Protein AF-A0A285QDH2-F1 (afdb_monomer_lite)

Organism: NCBI:txid1141890

Structure (mmCIF, N/CA/C/O backbone):
data_AF-A0A285QDH2-F1
#
_entry.id   AF-A0A285QDH2-F1
#
loop_
_atom_site.group_PDB
_atom_site.id
_atom_site.type_symbol
_atom_site.label_atom_id
_atom_site.label_alt_id
_atom_site.label_comp_id
_atom_site.label_asym_id
_atom_site.label_entity_id
_atom_site.label_seq_id
_atom_site.pdbx_PDB_ins_code
_atom_site.Cartn_x
_atom_site.Cartn_y
_atom_site.Cartn_z
_atom_site.occupancy
_atom_site.B_iso_or_equiv
_atom_site.auth_seq_id
_atom_site.auth_comp_id
_atom_site.auth_asym_id
_atom_site.auth_atom_id
_atom_site.pdbx_PDB_model_num
ATOM 1 N N . MET A 1 1 ? 19.451 -8.370 -8.161 1.00 66.56 1 MET A N 1
ATOM 2 C CA . MET A 1 1 ? 18.864 -7.065 -7.769 1.00 66.56 1 MET A CA 1
ATOM 3 C C . MET A 1 1 ? 17.343 -7.125 -7.596 1.00 66.56 1 MET A C 1
ATOM 5 O O . MET A 1 1 ? 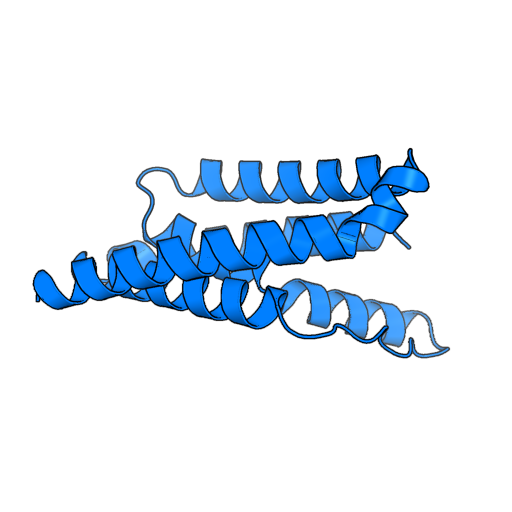16.870 -6.683 -6.564 1.00 66.56 1 MET A O 1
ATOM 9 N N . LEU A 1 2 ? 16.569 -7.716 -8.517 1.00 67.12 2 LEU A N 1
ATOM 10 C CA . LEU A 1 2 ? 15.099 -7.796 -8.384 1.00 67.12 2 LEU A CA 1
ATOM 11 C C . LEU A 1 2 ? 14.602 -8.746 -7.274 1.00 67.12 2 LEU A C 1
ATOM 13 O O . LEU A 1 2 ? 13.671 -8.389 -6.568 1.00 67.12 2 LEU A O 1
ATOM 17 N N . LEU A 1 3 ? 15.265 -9.887 -7.032 1.00 75.88 3 LEU A N 1
ATOM 18 C CA . LEU A 1 3 ? 14.963 -10.742 -5.866 1.00 75.88 3 LEU A CA 1
ATOM 19 C C . LEU A 1 3 ? 15.206 -10.019 -4.532 1.00 75.88 3 LEU A C 1
ATOM 21 O O . LEU A 1 3 ? 14.422 -10.160 -3.603 1.00 75.88 3 LEU A O 1
ATOM 25 N N . LEU A 1 4 ? 16.261 -9.198 -4.465 1.00 80.75 4 LEU A N 1
ATOM 26 C CA . LEU A 1 4 ? 16.530 -8.339 -3.312 1.00 80.75 4 LEU A CA 1
ATOM 27 C C . LEU A 1 4 ? 15.405 -7.311 -3.133 1.00 80.75 4 LEU A C 1
ATOM 29 O O . LEU A 1 4 ? 14.940 -7.117 -2.021 1.00 80.75 4 LEU A O 1
ATOM 33 N N . LEU A 1 5 ? 14.921 -6.699 -4.219 1.00 79.31 5 LEU A N 1
ATOM 34 C CA . LEU A 1 5 ? 13.784 -5.776 -4.171 1.00 79.31 5 LEU A CA 1
ATOM 35 C C . LEU A 1 5 ? 12.501 -6.463 -3.698 1.00 79.31 5 LEU A C 1
ATOM 37 O O . LEU A 1 5 ? 11.842 -5.931 -2.812 1.00 79.31 5 LEU A O 1
ATOM 41 N N . ALA A 1 6 ? 12.167 -7.638 -4.233 1.00 80.44 6 ALA A N 1
ATOM 42 C CA . ALA A 1 6 ? 10.998 -8.401 -3.798 1.00 80.44 6 ALA A CA 1
ATOM 43 C C . ALA A 1 6 ? 11.091 -8.766 -2.307 1.00 80.44 6 ALA A C 1
ATOM 45 O O . ALA A 1 6 ? 10.134 -8.563 -1.562 1.00 80.44 6 ALA A O 1
ATOM 46 N N . ALA A 1 7 ? 12.266 -9.212 -1.849 1.00 84.06 7 ALA A N 1
ATOM 47 C CA . ALA A 1 7 ? 12.514 -9.505 -0.440 1.00 84.06 7 ALA A CA 1
ATOM 48 C C . ALA A 1 7 ? 12.389 -8.257 0.451 1.00 84.06 7 ALA A C 1
ATOM 50 O O . ALA A 1 7 ? 11.787 -8.337 1.519 1.00 84.06 7 ALA A O 1
ATOM 51 N N . LEU A 1 8 ? 12.901 -7.104 0.006 1.00 86.75 8 LEU A N 1
ATOM 52 C CA . LEU A 1 8 ? 12.792 -5.830 0.725 1.00 86.75 8 LEU A CA 1
ATOM 53 C C . LEU A 1 8 ? 11.342 -5.324 0.811 1.00 86.75 8 LEU A C 1
ATOM 55 O O . LEU A 1 8 ? 10.937 -4.814 1.850 1.00 86.75 8 LEU A O 1
ATOM 59 N N . HIS A 1 9 ? 10.536 -5.482 -0.243 1.00 84.81 9 HIS A N 1
ATOM 60 C CA . HIS A 1 9 ? 9.116 -5.105 -0.198 1.00 84.81 9 HIS A CA 1
ATOM 61 C C . HIS A 1 9 ? 8.303 -6.076 0.665 1.00 84.81 9 HIS A C 1
ATOM 63 O O . HIS A 1 9 ? 7.427 -5.649 1.414 1.00 84.81 9 HIS A O 1
ATOM 69 N N . ALA A 1 10 ? 8.601 -7.377 0.607 1.00 86.06 10 ALA A N 1
ATOM 70 C CA . ALA A 1 10 ? 7.969 -8.367 1.474 1.00 86.06 10 ALA A CA 1
ATOM 71 C C . ALA A 1 10 ? 8.300 -8.124 2.957 1.00 86.06 10 ALA A C 1
ATOM 73 O O . ALA A 1 10 ? 7.406 -8.188 3.804 1.00 86.06 10 ALA A O 1
ATOM 74 N N . SER A 1 11 ? 9.553 -7.789 3.285 1.00 86.75 11 SER A N 1
ATOM 75 C CA . SER A 1 11 ? 9.939 -7.455 4.658 1.00 86.75 11 SER A CA 1
ATOM 76 C C . SER A 1 11 ? 9.316 -6.140 5.128 1.00 86.75 11 SER A C 1
ATOM 78 O O . SER A 1 11 ? 8.804 -6.088 6.246 1.00 86.75 11 SER A O 1
ATOM 80 N N . ALA A 1 12 ? 9.259 -5.111 4.276 1.00 86.75 12 ALA A N 1
ATOM 81 C CA . ALA A 1 12 ? 8.562 -3.861 4.578 1.00 86.75 12 ALA A CA 1
ATOM 82 C C . ALA A 1 12 ? 7.060 -4.080 4.836 1.00 86.75 12 ALA A C 1
ATOM 84 O O . ALA A 1 12 ? 6.510 -3.519 5.783 1.00 86.75 12 ALA A O 1
ATOM 85 N N . ALA A 1 13 ? 6.403 -4.948 4.061 1.00 86.75 13 ALA A N 1
ATOM 86 C CA . ALA A 1 13 ? 5.004 -5.315 4.277 1.00 86.75 13 ALA A CA 1
ATOM 87 C C . ALA A 1 13 ? 4.790 -6.037 5.619 1.00 86.75 13 ALA A C 1
ATOM 89 O O . ALA A 1 13 ? 3.833 -5.742 6.340 1.00 86.75 13 ALA A O 1
ATOM 90 N N . MET A 1 14 ? 5.697 -6.943 5.995 1.00 87.44 14 MET A N 1
ATOM 91 C CA . MET A 1 14 ? 5.647 -7.620 7.297 1.00 87.44 14 MET A CA 1
ATOM 92 C C . MET A 1 14 ? 5.885 -6.659 8.461 1.00 87.44 14 MET A C 1
ATOM 94 O O . MET A 1 14 ? 5.160 -6.712 9.452 1.00 87.44 14 MET A O 1
ATOM 98 N N . LEU A 1 15 ? 6.841 -5.737 8.329 1.00 88.25 15 LEU A N 1
ATOM 99 C CA . LEU A 1 15 ? 7.075 -4.687 9.321 1.00 88.25 15 LEU A CA 1
ATOM 100 C C . LEU A 1 15 ? 5.856 -3.772 9.467 1.00 88.25 15 LEU A C 1
ATOM 102 O O . LEU A 1 15 ? 5.424 -3.512 10.589 1.00 88.25 15 LEU A O 1
ATOM 106 N N . GLY A 1 16 ? 5.259 -3.345 8.351 1.00 86.94 16 GLY A N 1
ATOM 107 C CA . GLY A 1 16 ? 4.017 -2.573 8.356 1.00 86.94 16 GLY A CA 1
ATOM 108 C C . GLY A 1 16 ? 2.889 -3.330 9.055 1.00 86.94 16 GLY A C 1
ATOM 109 O O . GLY A 1 16 ? 2.204 -2.775 9.909 1.00 86.94 16 GLY A O 1
ATOM 110 N N . THR A 1 17 ? 2.755 -4.625 8.774 1.00 91.12 17 THR A N 1
ATOM 111 C CA . THR A 1 17 ? 1.767 -5.497 9.425 1.00 91.12 17 THR A CA 1
ATOM 112 C C . THR A 1 17 ? 1.967 -5.569 10.934 1.00 91.12 17 THR A C 1
ATOM 114 O O . THR A 1 17 ? 1.009 -5.400 11.688 1.00 91.12 17 THR A O 1
ATOM 117 N N . LEU A 1 18 ? 3.205 -5.799 11.376 1.00 90.94 18 LEU A N 1
ATOM 118 C CA . LEU A 1 18 ? 3.555 -5.883 12.790 1.00 90.94 18 LEU A CA 1
ATOM 119 C C . LEU A 1 18 ? 3.258 -4.559 13.501 1.00 90.94 18 LEU A C 1
ATOM 121 O O . LEU A 1 18 ? 2.588 -4.547 14.531 1.00 90.94 18 LEU A O 1
ATOM 125 N N . ALA A 1 19 ? 3.689 -3.441 12.916 1.00 88.81 19 ALA A N 1
ATOM 126 C CA . ALA A 1 19 ? 3.411 -2.112 13.444 1.00 88.81 19 ALA A CA 1
ATOM 127 C C . ALA A 1 19 ? 1.900 -1.840 13.529 1.00 88.81 19 ALA A C 1
ATOM 129 O O . ALA A 1 19 ? 1.425 -1.327 14.540 1.00 88.81 19 ALA A O 1
ATOM 13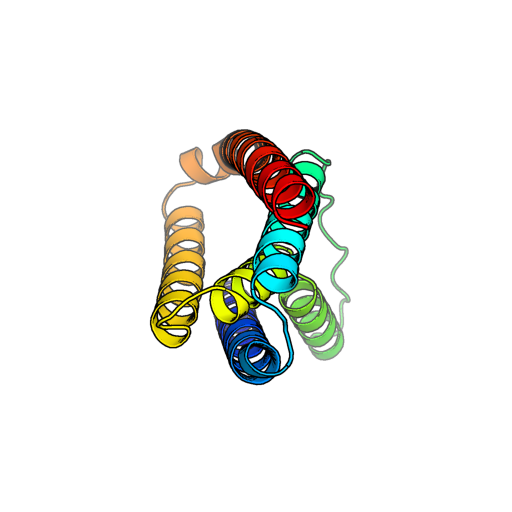0 N N . GLY A 1 20 ? 1.129 -2.230 12.510 1.00 87.25 20 GLY A N 1
ATOM 131 C CA . GLY A 1 20 ? -0.322 -2.040 12.482 1.00 87.25 20 GLY A CA 1
ATOM 132 C C . GLY A 1 20 ? -1.027 -2.874 13.548 1.00 87.25 20 GLY A C 1
ATOM 133 O O . GLY A 1 20 ? -1.867 -2.360 14.284 1.00 87.25 20 GLY A O 1
ATOM 134 N N . ALA A 1 21 ? -0.629 -4.139 13.694 1.00 90.38 21 ALA A N 1
ATOM 135 C CA . ALA A 1 21 ? -1.153 -5.037 14.718 1.00 90.38 21 ALA A CA 1
ATOM 136 C C . ALA A 1 21 ? -0.887 -4.517 16.140 1.00 90.38 21 ALA A C 1
ATOM 138 O O . ALA A 1 21 ? -1.784 -4.558 16.981 1.00 90.38 21 ALA A O 1
ATOM 139 N N . LEU A 1 22 ? 0.318 -3.992 16.392 1.00 91.31 22 LEU A N 1
ATOM 140 C CA . LEU A 1 22 ? 0.689 -3.403 17.682 1.00 91.31 22 LEU A CA 1
ATOM 141 C C . LEU A 1 22 ? -0.053 -2.090 17.962 1.00 91.31 22 LEU A C 1
ATOM 143 O O . LEU A 1 22 ? -0.377 -1.807 19.112 1.00 91.31 22 LEU A O 1
ATOM 147 N N . MET A 1 23 ? -0.352 -1.304 16.924 1.00 88.75 23 MET A N 1
ATOM 148 C CA . MET A 1 23 ? -1.058 -0.029 17.068 1.00 88.75 23 MET A CA 1
ATOM 149 C C . MET A 1 23 ? -2.575 -0.200 17.222 1.00 88.75 23 MET A C 1
ATOM 151 O O . MET A 1 23 ? -3.231 0.647 17.823 1.00 88.75 23 MET A O 1
ATOM 155 N N . ARG A 1 24 ? -3.149 -1.299 16.715 1.00 88.38 24 ARG A N 1
ATOM 156 C CA . ARG A 1 24 ? -4.591 -1.590 16.775 1.00 88.38 24 ARG A CA 1
ATOM 157 C C . ARG A 1 24 ? -5.224 -1.340 18.157 1.00 88.38 24 ARG A C 1
ATOM 159 O O . ARG A 1 24 ? -6.190 -0.578 18.193 1.00 88.38 24 ARG A O 1
ATOM 166 N N . PRO A 1 25 ? -4.737 -1.910 19.281 1.00 88.62 25 PRO A N 1
ATOM 167 C CA . PRO A 1 25 ? -5.356 -1.703 20.596 1.00 88.62 25 PRO A CA 1
ATOM 168 C C . PRO A 1 25 ? -5.279 -0.255 21.102 1.00 88.62 25 PRO A C 1
ATOM 170 O O . PRO A 1 25 ? -6.054 0.115 21.976 1.00 88.62 25 PRO A O 1
ATOM 173 N N . LEU A 1 26 ? -4.378 0.565 20.553 1.00 90.38 26 LEU A N 1
ATOM 174 C CA . LEU A 1 26 ? -4.200 1.969 20.935 1.00 90.38 26 LEU A CA 1
ATOM 175 C C . LEU A 1 26 ? -5.127 2.917 20.160 1.00 90.38 26 LEU A C 1
ATOM 177 O O . LEU A 1 26 ? -5.273 4.080 20.528 1.00 90.38 26 LEU A O 1
ATOM 181 N N . LEU A 1 27 ? -5.745 2.438 19.078 1.00 87.44 27 LEU A N 1
ATOM 182 C CA . LEU A 1 27 ? -6.592 3.233 18.196 1.00 87.44 27 LEU A CA 1
ATOM 183 C C . LEU A 1 27 ? -8.071 2.939 18.454 1.00 87.44 27 LEU A C 1
ATOM 185 O O . LEU A 1 27 ? -8.485 1.777 18.440 1.00 87.44 27 LEU A O 1
ATOM 189 N N . ALA A 1 28 ? -8.869 3.998 18.600 1.00 89.31 28 ALA A N 1
ATOM 190 C CA . ALA A 1 28 ? -10.326 3.913 18.556 1.00 89.31 28 ALA A CA 1
ATOM 191 C C . ALA A 1 28 ? -10.802 3.424 17.177 1.00 89.31 28 ALA A C 1
ATOM 193 O O . ALA A 1 28 ? -10.139 3.658 16.163 1.00 89.31 28 ALA A O 1
ATOM 194 N N . ASP A 1 29 ? -11.970 2.786 17.115 1.00 84.75 29 ASP A N 1
ATOM 195 C CA . ASP A 1 29 ? -12.457 2.169 15.874 1.00 84.75 29 ASP A CA 1
ATOM 196 C C . ASP A 1 29 ? -12.635 3.188 14.731 1.00 84.75 29 ASP A C 1
ATOM 198 O O . ASP A 1 29 ? -12.205 2.930 13.605 1.00 84.75 29 ASP A O 1
ATOM 202 N N . GLY A 1 30 ? -13.141 4.393 15.028 1.00 85.62 30 GLY A N 1
ATOM 203 C CA . GLY A 1 30 ? -13.219 5.488 14.051 1.00 85.62 30 GLY A CA 1
ATOM 204 C C . GLY A 1 30 ? -11.844 5.966 13.561 1.00 85.62 30 GLY A C 1
ATOM 205 O O . GLY A 1 30 ? -11.662 6.241 12.375 1.00 85.62 30 GLY A O 1
ATOM 206 N N . ALA A 1 31 ? -10.837 5.981 14.442 1.00 87.38 31 ALA A N 1
ATOM 207 C CA . ALA A 1 31 ? -9.472 6.379 14.092 1.00 87.38 31 ALA A CA 1
ATOM 208 C C . ALA A 1 31 ? -8.787 5.358 13.170 1.00 87.38 31 ALA A C 1
ATOM 210 O O . ALA A 1 31 ? -8.032 5.751 12.281 1.00 87.38 31 ALA A O 1
ATOM 211 N N . ARG A 1 32 ? -9.076 4.058 13.329 1.00 89.75 32 ARG A N 1
ATOM 212 C CA . ARG A 1 32 ? -8.576 3.003 12.427 1.00 89.75 32 ARG A CA 1
ATOM 213 C C . ARG A 1 32 ? -9.128 3.179 11.012 1.00 89.75 32 ARG A C 1
ATOM 215 O O . ARG A 1 32 ? -8.364 3.165 10.049 1.00 89.75 32 ARG A O 1
ATOM 222 N N . ALA A 1 33 ? -10.436 3.419 10.893 1.00 87.94 33 ALA A N 1
ATOM 223 C CA . ALA A 1 33 ? -11.079 3.665 9.604 1.00 87.94 33 ALA A CA 1
ATOM 224 C C . ALA A 1 33 ? -10.535 4.936 8.931 1.00 87.94 33 ALA A C 1
ATOM 226 O O . ALA A 1 33 ? -10.211 4.915 7.743 1.00 87.94 33 ALA A O 1
ATOM 227 N N . LEU A 1 34 ? -10.349 6.018 9.694 1.00 89.81 34 LEU A N 1
ATOM 228 C CA . LEU A 1 34 ? -9.761 7.251 9.173 1.00 89.81 34 LEU A CA 1
ATOM 229 C C . LEU A 1 34 ? -8.313 7.039 8.705 1.00 89.81 34 LEU A C 1
ATOM 231 O O . LEU A 1 34 ? -7.957 7.468 7.608 1.00 89.81 34 LEU A O 1
ATOM 235 N N . LEU A 1 35 ? -7.496 6.335 9.495 1.00 91.56 35 LEU A N 1
ATOM 236 C CA . LEU A 1 35 ? -6.117 5.987 9.147 1.00 91.56 35 LEU A CA 1
ATOM 237 C C . LEU A 1 35 ? -6.051 5.191 7.837 1.00 91.56 35 LEU A C 1
ATOM 239 O O . LEU A 1 35 ? -5.237 5.503 6.966 1.00 91.56 35 LEU A O 1
ATOM 243 N N . LEU A 1 36 ? -6.929 4.198 7.673 1.00 91.88 36 LEU A N 1
ATOM 244 C CA . LEU A 1 36 ? -7.041 3.424 6.438 1.00 91.88 36 LEU A CA 1
ATOM 245 C C . LEU A 1 36 ? -7.460 4.299 5.253 1.00 91.88 36 LEU A C 1
ATOM 247 O O . LEU A 1 36 ? -6.845 4.214 4.190 1.00 91.88 36 LEU A O 1
ATOM 251 N N . GLY A 1 37 ? -8.455 5.169 5.436 1.00 90.44 37 GLY A N 1
ATOM 252 C CA . GLY A 1 37 ? -8.888 6.119 4.413 1.00 90.44 37 GLY A CA 1
ATOM 253 C C . GLY A 1 37 ? -7.746 7.025 3.948 1.00 90.44 37 GLY A C 1
ATOM 254 O O . GLY A 1 37 ? -7.481 7.121 2.750 1.00 90.44 37 GLY A O 1
ATOM 255 N N . ILE A 1 38 ? -7.001 7.612 4.889 1.00 90.50 38 ILE A N 1
ATOM 256 C CA . ILE A 1 38 ? -5.831 8.454 4.596 1.00 90.50 38 ILE A CA 1
ATOM 257 C C . ILE A 1 38 ? -4.750 7.653 3.861 1.00 90.50 38 ILE A C 1
ATOM 259 O O . ILE A 1 38 ? -4.197 8.142 2.875 1.00 90.50 38 ILE A O 1
ATOM 263 N N . ALA A 1 39 ? -4.468 6.420 4.289 1.00 92.06 39 ALA A N 1
ATOM 264 C CA . ALA A 1 39 ? -3.483 5.562 3.634 1.00 92.06 39 ALA A CA 1
ATOM 265 C C . ALA A 1 39 ? -3.849 5.259 2.177 1.00 92.06 39 ALA A C 1
ATOM 267 O O . ALA A 1 39 ? -2.993 5.351 1.294 1.00 92.06 39 ALA A O 1
ATOM 268 N N . LEU A 1 40 ? -5.121 4.967 1.911 1.00 90.31 40 LEU A N 1
ATOM 269 C CA . LEU A 1 40 ? -5.632 4.719 0.566 1.00 90.31 40 LEU A CA 1
ATOM 270 C C . LEU A 1 40 ? -5.590 5.977 -0.312 1.00 90.31 40 LEU A C 1
ATOM 272 O O . LEU A 1 40 ? -5.151 5.896 -1.459 1.00 90.31 40 LEU A O 1
ATOM 276 N N . VAL A 1 41 ? -5.968 7.143 0.223 1.00 91.56 41 VAL A N 1
ATOM 277 C CA . VAL A 1 41 ? -5.890 8.419 -0.509 1.00 91.56 41 VAL A CA 1
ATOM 278 C C . VAL A 1 41 ? -4.441 8.783 -0.827 1.00 91.56 41 VAL A C 1
ATOM 280 O O . VAL A 1 41 ? -4.133 9.107 -1.974 1.00 91.56 41 VAL A O 1
ATOM 283 N N . ALA A 1 42 ? -3.534 8.689 0.148 1.00 89.19 42 ALA A N 1
ATOM 284 C CA . ALA A 1 42 ? -2.119 8.997 -0.047 1.00 89.19 42 ALA A CA 1
ATOM 285 C C . ALA A 1 42 ? -1.470 8.047 -1.065 1.00 89.19 42 ALA A C 1
ATOM 287 O O . ALA A 1 42 ? -0.728 8.480 -1.953 1.00 89.19 42 ALA A O 1
ATOM 288 N N . ALA A 1 43 ? -1.780 6.752 -0.978 1.00 88.25 43 ALA A N 1
ATOM 289 C CA . ALA A 1 43 ? -1.264 5.770 -1.915 1.00 88.25 43 ALA A CA 1
ATOM 290 C C . ALA A 1 43 ? -1.846 5.940 -3.324 1.00 88.25 43 ALA A C 1
ATOM 292 O O . ALA A 1 43 ? -1.091 5.910 -4.298 1.00 88.25 43 ALA A O 1
ATOM 293 N N . GLY A 1 44 ? -3.158 6.165 -3.428 1.00 86.75 44 GLY A N 1
ATOM 294 C CA . GLY A 1 44 ? -3.858 6.387 -4.688 1.00 86.75 44 GLY A CA 1
ATOM 295 C C . GLY A 1 44 ? -3.401 7.664 -5.387 1.00 86.75 44 GLY A C 1
ATOM 296 O O . GLY A 1 44 ? -2.949 7.614 -6.530 1.00 86.75 44 GLY A O 1
ATOM 297 N N . GLY A 1 45 ? -3.402 8.792 -4.673 1.00 87.12 45 GLY A N 1
ATOM 298 C CA . GLY A 1 45 ? -2.918 10.076 -5.188 1.00 87.12 45 GLY A CA 1
ATOM 299 C C . GLY A 1 45 ? -1.448 10.003 -5.584 1.00 87.12 45 GLY A C 1
ATOM 300 O O . GLY A 1 45 ? -1.052 10.461 -6.654 1.00 87.12 45 GLY A O 1
ATOM 301 N N . GLY A 1 46 ? -0.644 9.312 -4.780 1.00 84.06 46 GLY A N 1
ATOM 302 C CA . GLY A 1 46 ? 0.733 9.037 -5.125 1.00 84.06 46 GLY A CA 1
ATOM 303 C C . GLY A 1 46 ? 0.890 8.206 -6.405 1.00 84.06 46 GLY A C 1
ATOM 304 O O . GLY A 1 46 ? 1.806 8.465 -7.192 1.00 84.06 46 GLY A O 1
ATOM 305 N N . ALA A 1 47 ? 0.080 7.165 -6.605 1.00 84.00 47 ALA A N 1
ATOM 306 C CA . ALA A 1 47 ? 0.184 6.251 -7.749 1.00 84.00 47 ALA A CA 1
ATOM 307 C C . ALA A 1 47 ? -0.099 6.943 -9.095 1.00 84.00 47 ALA A C 1
ATOM 309 O O . ALA A 1 47 ? 0.441 6.525 -10.128 1.00 84.00 47 ALA A O 1
ATOM 310 N N . LEU A 1 48 ? -0.881 8.025 -9.059 1.00 85.31 48 LEU A N 1
ATOM 311 C CA . LEU A 1 48 ? -1.171 8.889 -10.203 1.00 85.31 48 LEU A CA 1
ATOM 312 C C . LEU A 1 48 ? 0.001 9.811 -10.571 1.00 85.31 48 LEU A C 1
ATOM 314 O O . LEU A 1 48 ? 0.092 10.247 -11.718 1.00 85.31 48 LEU A O 1
ATOM 318 N N . LEU A 1 49 ? 0.920 10.081 -9.638 1.00 84.56 49 LEU A N 1
ATOM 319 C CA . LEU A 1 49 ? 2.088 10.915 -9.910 1.00 84.56 49 LEU A CA 1
ATOM 320 C C . LEU A 1 49 ? 3.116 10.178 -10.791 1.00 84.56 49 LEU A C 1
ATOM 322 O O . LEU A 1 49 ? 3.323 8.965 -10.635 1.00 84.56 49 LEU A O 1
ATOM 326 N N . PRO A 1 50 ? 3.813 10.895 -11.695 1.00 76.69 50 PRO A N 1
ATOM 327 C CA . PRO A 1 50 ? 4.936 10.338 -12.436 1.00 76.69 50 PRO A CA 1
ATOM 328 C C . PRO A 1 50 ? 6.018 9.838 -11.473 1.00 76.69 50 PRO A C 1
ATOM 330 O O . PRO A 1 50 ? 6.416 10.545 -10.550 1.00 76.69 50 PRO A O 1
ATOM 333 N N . GLN A 1 51 ? 6.517 8.622 -11.697 1.00 75.25 51 GLN A N 1
ATOM 334 C CA . GLN A 1 51 ? 7.635 8.074 -10.931 1.00 75.25 51 GLN A CA 1
ATOM 335 C C . GLN A 1 51 ? 8.908 8.120 -11.771 1.00 75.25 51 GLN A C 1
ATOM 337 O O . GLN A 1 51 ? 8.984 7.500 -12.833 1.00 75.25 51 GLN A O 1
ATOM 342 N N . GLY A 1 52 ? 9.907 8.853 -11.282 1.00 70.56 52 GLY A N 1
ATOM 343 C CA . GLY A 1 52 ? 11.258 8.827 -11.830 1.00 70.56 52 GLY A CA 1
ATOM 344 C C . GLY A 1 52 ? 12.004 7.563 -11.405 1.00 70.56 52 GLY A C 1
ATOM 345 O O . GLY A 1 52 ? 11.756 7.010 -10.333 1.00 70.56 52 GLY A O 1
ATOM 346 N N . ARG A 1 53 ? 12.947 7.106 -12.235 1.00 74.06 53 ARG A N 1
ATOM 347 C CA . ARG A 1 53 ? 13.900 6.069 -11.822 1.00 74.06 53 ARG A CA 1
ATOM 348 C C . ARG A 1 53 ? 14.925 6.703 -10.875 1.00 74.06 53 ARG A C 1
ATOM 350 O O . ARG A 1 53 ? 15.583 7.656 -11.291 1.00 74.06 53 ARG A O 1
ATOM 357 N N . PRO A 1 54 ? 15.078 6.209 -9.635 1.00 73.00 54 PRO A N 1
ATOM 358 C CA . PRO A 1 54 ? 16.093 6.730 -8.733 1.00 73.00 54 PRO A CA 1
ATOM 359 C C . PRO A 1 54 ? 17.486 6.451 -9.306 1.00 73.00 54 PRO A C 1
ATOM 361 O O . PRO A 1 54 ? 17.758 5.356 -9.805 1.00 73.00 54 PRO A O 1
ATOM 364 N N . ALA A 1 55 ? 18.371 7.444 -9.237 1.00 81.31 55 ALA A N 1
ATOM 365 C CA . ALA A 1 55 ? 19.770 7.265 -9.597 1.00 81.31 55 ALA A CA 1
ATOM 366 C C . ALA A 1 55 ? 20.446 6.395 -8.530 1.00 81.31 55 ALA A C 1
ATOM 368 O O . ALA A 1 55 ? 20.602 6.811 -7.381 1.00 81.31 55 ALA A O 1
ATOM 369 N N . LEU A 1 56 ? 20.818 5.169 -8.899 1.00 83.56 56 LEU A N 1
ATOM 370 C CA . LEU A 1 56 ? 21.486 4.253 -7.982 1.00 83.56 56 LEU A CA 1
ATOM 371 C C . LEU A 1 56 ? 22.950 4.683 -7.776 1.00 83.56 56 LEU A C 1
ATOM 373 O O . LEU A 1 56 ? 23.661 4.918 -8.759 1.00 83.56 56 LEU A O 1
ATOM 377 N N . PRO A 1 57 ? 23.429 4.758 -6.521 1.00 86.38 57 PRO A N 1
ATOM 378 C CA . PRO A 1 57 ? 24.843 4.939 -6.224 1.00 86.38 57 PRO A CA 1
ATOM 379 C C . PRO A 1 57 ? 25.699 3.854 -6.886 1.00 86.38 57 PRO A C 1
ATOM 381 O O . PRO A 1 57 ? 25.292 2.698 -6.974 1.00 86.38 57 PRO A O 1
ATOM 384 N N . ARG A 1 58 ? 26.928 4.202 -7.288 1.00 86.81 58 ARG A N 1
ATOM 385 C CA . ARG A 1 58 ? 27.885 3.226 -7.849 1.00 86.81 58 ARG A CA 1
ATOM 386 C C . ARG A 1 58 ? 28.360 2.200 -6.817 1.00 86.81 58 ARG A C 1
ATOM 388 O O . ARG A 1 58 ? 28.741 1.096 -7.186 1.00 86.81 58 ARG A O 1
ATOM 395 N N . HIS A 1 59 ? 28.363 2.570 -5.536 1.00 89.94 59 HIS A N 1
ATOM 396 C CA . HIS A 1 59 ? 28.817 1.695 -4.463 1.00 89.94 59 HIS A CA 1
ATOM 397 C C . HIS A 1 59 ? 27.682 0.742 -4.033 1.00 89.94 59 HIS A C 1
ATOM 399 O O . HIS A 1 59 ? 26.581 1.203 -3.723 1.00 89.94 59 HIS A O 1
ATOM 405 N N . PRO A 1 60 ? 27.920 -0.581 -3.974 1.00 85.19 60 PRO A N 1
ATOM 406 C CA . PRO A 1 60 ? 26.854 -1.574 -3.808 1.00 85.19 60 PRO A CA 1
ATOM 407 C C . PRO A 1 60 ? 26.123 -1.451 -2.465 1.00 85.19 60 PRO A C 1
ATOM 409 O O . PRO A 1 60 ? 24.909 -1.622 -2.402 1.00 85.19 60 PRO A O 1
ATOM 412 N N . LEU A 1 61 ? 26.843 -1.096 -1.396 1.00 88.50 61 LEU A N 1
ATOM 413 C CA . LEU A 1 61 ? 26.265 -0.951 -0.058 1.00 88.50 61 LEU A CA 1
ATOM 414 C C . LEU A 1 61 ? 25.306 0.248 0.030 1.00 88.50 61 LEU A C 1
ATOM 416 O O . LEU A 1 61 ? 24.208 0.121 0.564 1.00 88.50 61 LEU A O 1
ATOM 420 N N . SER A 1 62 ? 25.667 1.398 -0.550 1.00 88.19 62 SER A N 1
ATOM 421 C CA . SER A 1 62 ? 24.788 2.572 -0.555 1.00 88.19 62 SER A CA 1
ATOM 422 C C . SER A 1 62 ? 23.597 2.392 -1.496 1.00 88.19 62 SER A C 1
ATOM 424 O O . SER A 1 62 ? 22.503 2.852 -1.177 1.00 88.19 62 SER A O 1
ATOM 426 N N . ALA A 1 63 ? 23.762 1.659 -2.602 1.00 86.00 63 ALA A N 1
ATOM 427 C CA . ALA A 1 63 ? 22.640 1.240 -3.438 1.00 86.00 63 ALA A CA 1
ATOM 428 C C . ALA A 1 63 ? 21.663 0.330 -2.676 1.00 86.00 63 ALA A C 1
ATOM 430 O O . ALA A 1 63 ? 20.456 0.559 -2.728 1.00 86.00 63 ALA A O 1
ATOM 431 N N . ALA A 1 64 ? 22.160 -0.653 -1.920 1.00 84.62 64 ALA A N 1
ATOM 432 C CA . ALA A 1 64 ? 21.316 -1.527 -1.105 1.00 84.62 64 ALA A CA 1
ATOM 433 C C . ALA A 1 64 ? 20.552 -0.755 -0.014 1.00 84.62 64 ALA A C 1
ATOM 435 O O . ALA A 1 64 ? 19.352 -0.970 0.149 1.00 84.62 64 ALA A O 1
ATOM 436 N N . LEU A 1 65 ? 21.212 0.181 0.679 1.00 86.12 65 LEU A N 1
ATOM 437 C CA . LEU A 1 65 ? 20.572 1.042 1.682 1.00 86.12 65 LEU A CA 1
ATOM 438 C C . LEU A 1 65 ? 19.489 1.940 1.073 1.00 86.12 65 LEU A C 1
ATOM 440 O O . LEU A 1 65 ? 18.406 2.057 1.644 1.00 86.12 65 LEU A O 1
ATOM 444 N N . LEU A 1 66 ? 19.747 2.533 -0.098 1.00 87.06 66 LEU A N 1
ATOM 445 C CA . LEU A 1 66 ? 18.753 3.347 -0.801 1.00 87.06 66 LEU A CA 1
ATOM 446 C C . LEU A 1 66 ? 17.524 2.511 -1.180 1.00 87.06 66 LEU A C 1
ATOM 448 O O . LEU A 1 66 ? 16.395 2.938 -0.952 1.00 87.06 66 LEU A O 1
ATOM 452 N N . LEU A 1 67 ? 17.732 1.309 -1.724 1.00 85.12 67 LEU A N 1
ATOM 453 C CA . LEU A 1 67 ? 16.639 0.406 -2.087 1.00 85.12 67 LEU A CA 1
ATOM 454 C C . LEU A 1 67 ? 15.839 -0.062 -0.866 1.00 85.12 67 LEU A C 1
ATOM 456 O O . LEU A 1 67 ? 14.615 -0.141 -0.941 1.00 85.12 67 LEU A O 1
ATOM 460 N N . ALA A 1 68 ? 16.508 -0.333 0.257 1.00 83.25 68 ALA A N 1
ATOM 461 C CA . ALA A 1 68 ? 15.841 -0.672 1.508 1.00 83.25 68 ALA A CA 1
ATOM 462 C C . ALA A 1 68 ? 14.996 0.499 2.031 1.00 83.25 68 ALA A C 1
ATOM 464 O O . ALA A 1 68 ? 13.838 0.301 2.386 1.00 83.25 68 ALA A O 1
ATOM 465 N N . GLY A 1 69 ? 15.534 1.723 2.008 1.00 82.81 69 GLY A N 1
ATOM 466 C CA . GLY A 1 69 ? 14.801 2.930 2.402 1.00 82.81 69 GLY A CA 1
ATOM 467 C C . GLY A 1 69 ? 13.585 3.210 1.515 1.00 82.81 69 GLY A C 1
ATOM 468 O O . GLY A 1 69 ? 12.518 3.555 2.022 1.00 82.81 69 GLY A O 1
ATOM 469 N N . LEU A 1 70 ? 13.710 2.998 0.201 1.00 84.19 70 LEU A N 1
ATOM 470 C CA . LEU A 1 70 ? 12.594 3.129 -0.740 1.00 84.19 70 LEU A CA 1
ATOM 471 C C . LEU A 1 70 ? 11.511 2.071 -0.509 1.00 84.19 70 LEU A C 1
ATOM 473 O O . LEU A 1 70 ? 10.335 2.401 -0.578 1.00 84.19 70 LEU A O 1
ATOM 477 N N . ALA A 1 71 ? 11.888 0.828 -0.195 1.00 81.69 71 ALA A N 1
ATOM 478 C CA . ALA A 1 71 ? 10.924 -0.223 0.126 1.00 81.69 71 ALA A CA 1
ATOM 479 C C . ALA A 1 71 ? 10.205 0.042 1.461 1.00 81.69 71 ALA A C 1
ATOM 481 O O . ALA A 1 71 ? 9.011 -0.220 1.583 1.00 8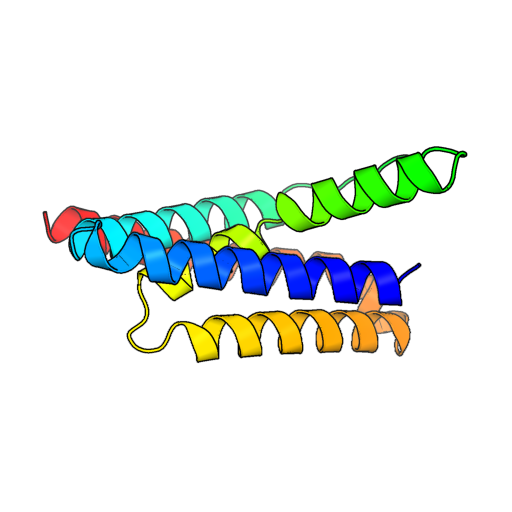1.69 71 ALA A O 1
ATOM 482 N N . LEU A 1 72 ? 10.909 0.596 2.457 1.00 74.75 72 LEU A N 1
ATOM 483 C CA . LEU A 1 72 ? 10.331 0.925 3.765 1.00 74.75 72 LEU A CA 1
ATOM 484 C C . LEU A 1 72 ? 9.365 2.113 3.706 1.00 74.75 72 LEU A C 1
ATOM 486 O O . LEU A 1 72 ? 8.367 2.139 4.420 1.00 74.75 72 LEU A O 1
ATOM 490 N N . THR A 1 73 ? 9.678 3.096 2.862 1.00 76.56 73 THR A N 1
ATOM 491 C CA . THR A 1 73 ? 8.835 4.278 2.627 1.00 76.56 73 THR A CA 1
ATOM 492 C C . THR A 1 73 ? 7.820 4.062 1.505 1.00 76.56 73 THR A C 1
ATOM 494 O O . THR A 1 73 ? 7.129 5.001 1.100 1.00 76.56 73 THR A O 1
ATOM 497 N N . ASP A 1 74 ? 7.699 2.829 1.009 1.00 81.31 74 ASP A N 1
ATOM 498 C CA . ASP A 1 74 ? 6.750 2.504 -0.039 1.00 81.31 74 ASP A CA 1
ATOM 499 C C . ASP A 1 74 ? 5.306 2.624 0.463 1.00 81.31 74 ASP A C 1
ATOM 501 O O . ASP A 1 74 ? 4.938 2.263 1.587 1.00 81.31 74 ASP A O 1
ATOM 505 N N . ARG A 1 75 ? 4.444 3.097 -0.431 1.00 84.69 75 ARG A N 1
ATOM 506 C CA . ARG A 1 75 ? 3.014 3.281 -0.182 1.00 84.69 75 ARG A CA 1
ATOM 507 C C . ARG A 1 75 ? 2.344 1.955 0.155 1.00 84.69 75 ARG A C 1
ATOM 509 O O . ARG A 1 75 ? 1.430 1.937 0.975 1.00 84.69 75 ARG A O 1
ATOM 516 N N . ALA A 1 76 ? 2.808 0.850 -0.434 1.00 83.06 76 ALA A N 1
ATOM 517 C CA . ALA A 1 76 ? 2.290 -0.480 -0.135 1.00 83.06 76 ALA A CA 1
ATOM 518 C C . ALA A 1 76 ? 2.531 -0.875 1.331 1.00 83.06 76 ALA A C 1
ATOM 520 O O . ALA A 1 76 ? 1.634 -1.440 1.959 1.00 83.06 76 ALA A O 1
ATOM 521 N N . ALA A 1 77 ? 3.687 -0.530 1.909 1.00 84.56 77 ALA A N 1
ATOM 522 C CA . ALA A 1 77 ? 3.971 -0.786 3.321 1.00 84.56 77 ALA A CA 1
ATOM 523 C C . ALA A 1 77 ? 3.040 0.029 4.235 1.00 84.56 77 ALA A C 1
ATOM 525 O O . ALA A 1 77 ? 2.504 -0.510 5.205 1.00 84.56 77 ALA A O 1
ATOM 526 N N . PHE A 1 78 ? 2.759 1.287 3.877 1.00 87.62 78 PHE A N 1
ATOM 527 C CA . PHE A 1 78 ? 1.819 2.134 4.617 1.00 87.62 78 PHE A CA 1
ATOM 528 C C . PHE A 1 78 ? 0.363 1.646 4.525 1.00 87.62 78 PHE A C 1
ATOM 530 O O . PHE A 1 78 ? -0.336 1.592 5.538 1.00 87.62 78 PHE A O 1
ATOM 537 N N . ILE A 1 79 ? -0.089 1.216 3.341 1.00 88.62 79 ILE A N 1
ATOM 538 C CA . ILE A 1 79 ? -1.408 0.581 3.174 1.00 88.62 79 ILE A CA 1
ATOM 539 C C . ILE A 1 79 ? -1.495 -0.694 4.014 1.00 88.62 79 ILE A C 1
ATOM 541 O O . ILE A 1 79 ? -2.486 -0.903 4.708 1.00 88.62 79 ILE A O 1
ATOM 545 N N . THR A 1 80 ? -0.460 -1.536 3.973 1.00 89.69 80 THR A N 1
ATOM 546 C CA . THR A 1 80 ? -0.423 -2.797 4.725 1.00 89.69 80 THR A CA 1
ATOM 547 C C . THR A 1 80 ? -0.483 -2.538 6.229 1.00 89.69 80 THR A C 1
ATOM 549 O O . THR A 1 80 ? -1.224 -3.216 6.936 1.00 89.69 80 THR A O 1
ATOM 552 N N . PHE A 1 81 ? 0.224 -1.513 6.710 1.00 90.75 81 PHE A N 1
ATOM 553 C CA . PHE A 1 81 ? 0.130 -1.033 8.086 1.00 90.75 81 PHE A CA 1
ATOM 554 C C . PHE A 1 81 ? -1.297 -0.626 8.468 1.00 90.75 81 PHE A C 1
ATOM 556 O O . PHE A 1 81 ? -1.841 -1.135 9.450 1.00 90.75 81 PHE A O 1
ATOM 563 N N . ALA A 1 82 ? -1.929 0.245 7.682 1.00 89.62 82 ALA A N 1
ATOM 564 C CA . ALA A 1 82 ? -3.267 0.741 7.990 1.00 89.62 82 ALA A CA 1
ATOM 565 C C . ALA A 1 82 ? -4.340 -0.363 7.899 1.00 89.62 82 ALA A C 1
ATOM 567 O O . ALA A 1 82 ? -5.264 -0.412 8.718 1.00 89.62 82 ALA A O 1
ATOM 568 N N . LEU A 1 83 ? -4.190 -1.289 6.947 1.00 89.31 83 LEU A N 1
ATOM 569 C CA . LEU A 1 83 ? -5.020 -2.488 6.827 1.00 89.31 83 LEU A CA 1
ATOM 570 C C . LEU A 1 83 ? -4.845 -3.416 8.029 1.00 89.31 83 LEU A C 1
ATOM 572 O O . LEU A 1 83 ? -5.840 -3.860 8.594 1.00 89.31 83 LEU A O 1
ATOM 576 N N . ALA A 1 84 ? -3.611 -3.682 8.456 1.00 90.25 84 ALA A N 1
ATOM 577 C CA . ALA A 1 84 ? -3.343 -4.522 9.619 1.00 90.25 84 ALA A CA 1
ATOM 578 C C . ALA A 1 84 ? -3.886 -3.900 10.915 1.00 90.25 84 ALA A C 1
ATOM 580 O O . ALA A 1 84 ? -4.453 -4.612 11.742 1.00 90.25 84 ALA A O 1
ATOM 581 N N . ALA A 1 85 ? -3.789 -2.575 11.062 1.00 88.94 85 ALA A N 1
ATOM 582 C CA . ALA A 1 85 ? -4.374 -1.848 12.188 1.00 88.94 85 ALA A CA 1
ATOM 583 C C . ALA A 1 85 ? -5.910 -1.926 12.218 1.00 88.94 85 ALA A C 1
ATOM 585 O O . ALA A 1 85 ? -6.506 -1.909 13.294 1.00 88.94 85 ALA A O 1
ATOM 586 N N . SER A 1 86 ? -6.547 -2.041 11.051 1.00 86.69 86 SER A N 1
ATOM 587 C CA . SER A 1 86 ? -8.010 -2.082 10.905 1.00 86.69 86 SER A CA 1
ATOM 588 C C . SER A 1 86 ? -8.586 -3.501 10.819 1.00 86.69 86 SER A C 1
ATOM 590 O O . SER A 1 86 ? -9.797 -3.679 10.920 1.00 86.69 86 SER A O 1
ATOM 592 N N . SER A 1 87 ? -7.745 -4.520 10.630 1.00 86.81 87 SER A N 1
ATOM 593 C CA . SER A 1 87 ? -8.168 -5.902 10.394 1.00 86.81 87 SER A CA 1
ATOM 594 C C . SER A 1 87 ? -8.285 -6.709 11.686 1.00 86.81 87 SER A C 1
ATOM 596 O O . SER A 1 87 ? -7.479 -6.584 12.613 1.00 86.81 87 SER A O 1
ATOM 598 N N . ALA A 1 88 ? -9.263 -7.620 11.722 1.00 81.69 88 ALA A N 1
ATOM 599 C CA . ALA A 1 88 ? -9.367 -8.631 12.770 1.00 81.69 88 ALA A CA 1
ATOM 600 C C . ALA A 1 88 ? -8.177 -9.608 12.741 1.00 81.69 88 ALA A C 1
ATOM 602 O O . ALA A 1 88 ? -7.733 -10.060 13.797 1.00 81.69 88 ALA A O 1
ATOM 603 N N . THR A 1 89 ? -7.637 -9.877 11.548 1.00 86.94 89 THR A N 1
ATOM 604 C CA . THR A 1 89 ? -6.578 -10.860 11.279 1.00 86.94 89 THR A CA 1
ATOM 605 C C . THR A 1 89 ? -5.391 -10.200 10.557 1.00 86.94 89 THR A C 1
ATOM 607 O O . THR A 1 89 ? -5.252 -10.344 9.337 1.00 86.94 89 THR A O 1
ATOM 610 N N . PRO A 1 90 ? -4.514 -9.477 11.279 1.00 82.31 90 PRO A N 1
ATOM 611 C CA . PRO A 1 90 ? -3.417 -8.712 10.678 1.00 82.31 90 PRO A CA 1
ATOM 612 C C . PRO A 1 90 ? -2.396 -9.593 9.940 1.00 82.31 90 PRO A C 1
ATOM 614 O O . PRO A 1 90 ? -1.827 -9.189 8.928 1.00 82.31 90 PRO A O 1
ATOM 617 N N . TRP A 1 91 ? -2.197 -10.837 10.370 1.00 83.62 91 TRP A N 1
ATOM 618 C CA . TRP A 1 91 ? -1.243 -11.738 9.718 1.00 83.62 91 TRP A CA 1
ATOM 619 C C . TRP A 1 91 ? -1.621 -12.082 8.273 1.00 83.62 91 TRP A C 1
ATOM 621 O O . TRP A 1 91 ? -0.744 -12.162 7.416 1.00 83.62 91 TRP A O 1
ATOM 631 N N . LEU A 1 92 ? -2.919 -12.199 7.972 1.00 83.38 92 LEU A N 1
ATOM 632 C CA . LEU A 1 92 ? -3.393 -12.433 6.605 1.00 83.38 92 LEU A CA 1
ATOM 633 C C . LEU A 1 92 ? -3.101 -11.236 5.693 1.00 83.38 92 LEU A C 1
ATOM 635 O O . LEU A 1 92 ? -2.714 -11.432 4.543 1.00 83.38 92 LEU A O 1
ATOM 639 N N . THR A 1 93 ? -3.210 -10.007 6.208 1.00 84.06 93 THR A N 1
ATOM 640 C CA . THR A 1 93 ? -2.832 -8.799 5.456 1.00 84.06 93 THR A CA 1
ATOM 641 C C . THR A 1 93 ? -1.342 -8.772 5.128 1.00 84.06 93 THR A C 1
ATOM 643 O O . THR A 1 93 ? -0.985 -8.477 3.989 1.00 84.06 93 THR A O 1
ATOM 646 N N . GLY A 1 94 ? -0.476 -9.166 6.066 1.00 82.50 94 GLY A N 1
ATOM 647 C CA . GLY A 1 94 ? 0.964 -9.251 5.811 1.00 82.50 94 GLY A CA 1
ATOM 648 C C . GLY A 1 94 ? 1.333 -10.324 4.793 1.00 82.50 94 GLY A C 1
ATOM 649 O O . GLY A 1 94 ? 2.080 -10.049 3.855 1.00 82.50 94 GLY A O 1
ATOM 650 N N . ILE A 1 95 ? 0.775 -11.531 4.931 1.00 86.81 95 ILE A N 1
ATOM 651 C CA . ILE A 1 95 ? 1.022 -12.638 3.994 1.00 86.81 95 ILE A CA 1
ATOM 652 C C . ILE A 1 95 ? 0.521 -12.277 2.594 1.00 86.81 95 ILE A C 1
ATOM 654 O O . ILE A 1 95 ? 1.245 -12.477 1.621 1.00 86.81 95 ILE A O 1
ATOM 658 N N . GLY A 1 96 ? -0.679 -11.699 2.484 1.00 85.25 96 GLY A N 1
ATOM 659 C CA . GLY A 1 96 ? -1.237 -11.260 1.206 1.00 85.25 96 GLY A CA 1
ATOM 660 C C . GLY A 1 96 ? -0.388 -10.178 0.536 1.00 85.25 96 GLY A C 1
ATOM 661 O O . GLY A 1 96 ? -0.107 -10.274 -0.658 1.00 85.25 96 GLY A O 1
ATOM 662 N N . ALA A 1 97 ? 0.085 -9.191 1.300 1.00 83.50 97 ALA A N 1
ATOM 663 C CA . ALA A 1 97 ? 0.956 -8.138 0.782 1.00 83.50 97 ALA A CA 1
ATOM 664 C C . ALA A 1 97 ? 2.324 -8.679 0.327 1.00 83.50 97 ALA A C 1
ATOM 666 O O . ALA A 1 97 ? 2.811 -8.308 -0.743 1.00 83.50 97 ALA A O 1
ATOM 667 N N . ALA A 1 98 ? 2.923 -9.600 1.089 1.00 83.94 98 ALA A N 1
ATOM 668 C CA . ALA A 1 98 ? 4.176 -10.254 0.715 1.00 83.94 98 ALA A CA 1
ATOM 669 C C . ALA A 1 98 ? 4.017 -11.156 -0.522 1.00 83.94 98 ALA A C 1
ATOM 671 O O . ALA A 1 98 ? 4.828 -11.097 -1.443 1.00 83.94 98 ALA A O 1
ATOM 672 N N . ALA A 1 99 ? 2.953 -11.959 -0.590 1.00 85.00 99 ALA A N 1
ATOM 673 C CA . ALA A 1 99 ? 2.672 -12.795 -1.754 1.00 85.00 99 ALA A CA 1
ATOM 674 C C . ALA A 1 99 ? 2.403 -11.942 -3.004 1.00 85.00 99 ALA A C 1
ATOM 676 O O . ALA A 1 99 ? 2.940 -12.229 -4.074 1.00 85.00 99 ALA A O 1
ATOM 677 N N . GLY A 1 100 ? 1.633 -10.860 -2.859 1.00 83.00 100 GLY A N 1
ATOM 678 C CA . GLY A 1 100 ? 1.345 -9.918 -3.937 1.00 83.00 100 GLY A CA 1
ATOM 679 C C . GLY A 1 100 ? 2.599 -9.230 -4.479 1.00 83.00 100 GLY A C 1
ATOM 680 O O . GLY A 1 100 ? 2.751 -9.128 -5.695 1.00 83.00 100 GLY A O 1
ATOM 681 N N . SER A 1 101 ? 3.529 -8.812 -3.613 1.00 81.31 101 SER A N 1
ATOM 682 C CA . SER A 1 101 ? 4.779 -8.171 -4.048 1.00 81.31 101 SER A CA 1
ATOM 683 C C . SER A 1 101 ? 5.706 -9.143 -4.787 1.00 81.31 101 SER A C 1
ATOM 685 O O . SER A 1 101 ? 6.297 -8.776 -5.808 1.00 81.31 101 SER A O 1
ATOM 687 N N . ILE A 1 102 ? 5.777 -10.400 -4.337 1.00 82.69 102 ILE A N 1
ATOM 688 C CA . ILE A 1 102 ? 6.531 -11.465 -5.011 1.00 82.69 102 ILE A CA 1
ATOM 689 C C . ILE A 1 102 ? 5.899 -11.780 -6.371 1.00 82.69 102 ILE A C 1
ATOM 691 O O . ILE A 1 102 ? 6.603 -11.789 -7.382 1.00 82.69 102 ILE A O 1
ATOM 695 N N . ALA A 1 103 ? 4.580 -11.983 -6.418 1.00 84.06 103 ALA A N 1
ATOM 696 C CA . ALA A 1 103 ? 3.859 -12.293 -7.650 1.00 84.06 103 ALA A CA 1
ATOM 697 C C . ALA A 1 103 ? 3.968 -11.157 -8.676 1.00 84.06 103 ALA A C 1
ATOM 699 O O . ALA A 1 103 ? 4.299 -11.407 -9.832 1.00 84.06 103 ALA A O 1
ATOM 700 N N . ALA A 1 104 ? 3.775 -9.903 -8.257 1.00 82.00 104 ALA A N 1
ATOM 701 C CA . ALA A 1 104 ? 3.926 -8.744 -9.134 1.00 82.00 104 ALA A CA 1
ATOM 702 C C . ALA A 1 104 ? 5.355 -8.632 -9.688 1.00 82.00 104 ALA A C 1
ATOM 704 O O . ALA A 1 104 ? 5.538 -8.360 -10.875 1.00 82.00 104 ALA A O 1
ATOM 705 N N . SER A 1 105 ? 6.365 -8.910 -8.857 1.00 80.81 105 SER A N 1
ATOM 706 C CA . SER A 1 105 ? 7.766 -8.943 -9.292 1.00 80.81 105 SER A CA 1
ATOM 707 C C . SER A 1 105 ? 8.027 -10.068 -10.301 1.00 80.81 105 SER A C 1
ATOM 709 O O . SER A 1 105 ? 8.724 -9.849 -11.289 1.00 80.81 105 SER A O 1
ATOM 711 N N . ALA A 1 106 ? 7.453 -11.257 -10.093 1.00 80.94 106 ALA A N 1
ATOM 712 C CA . ALA A 1 106 ? 7.584 -12.401 -10.999 1.00 80.94 106 ALA A CA 1
ATOM 713 C C . ALA A 1 106 ? 6.876 -12.178 -12.348 1.00 80.94 106 ALA A C 1
ATOM 715 O O . ALA A 1 106 ? 7.410 -12.524 -13.403 1.00 80.94 106 ALA A O 1
ATOM 716 N N . VAL A 1 107 ? 5.699 -11.551 -12.337 1.00 80.75 107 VAL A N 1
ATOM 717 C CA . VAL A 1 107 ? 4.969 -11.185 -13.561 1.00 80.75 107 VAL A CA 1
ATOM 718 C C . VAL A 1 107 ? 5.737 -10.124 -14.349 1.00 80.75 107 VAL A C 1
ATOM 720 O O . VAL A 1 107 ? 5.921 -10.264 -15.555 1.00 80.75 107 VAL A O 1
ATOM 723 N N . ALA A 1 108 ? 6.277 -9.106 -13.674 1.00 77.31 108 ALA A N 1
ATOM 724 C CA . ALA A 1 108 ? 7.102 -8.089 -14.326 1.00 77.31 108 ALA A CA 1
ATOM 725 C C . ALA A 1 108 ? 8.389 -8.662 -14.961 1.00 77.31 108 ALA A C 1
ATOM 727 O O . ALA A 1 108 ? 8.935 -8.053 -15.878 1.00 77.31 108 ALA A O 1
ATOM 728 N N . LEU A 1 109 ? 8.875 -9.813 -14.478 1.00 74.62 109 LEU A N 1
ATOM 729 C CA . LEU A 1 109 ? 10.040 -10.526 -15.017 1.00 74.62 109 LEU A CA 1
ATOM 730 C C . LEU A 1 109 ? 9.719 -11.390 -16.242 1.00 74.62 109 LEU A C 1
ATOM 732 O O . LEU A 1 109 ? 10.595 -11.594 -17.079 1.00 74.62 109 LEU A O 1
ATOM 736 N N . SER A 1 110 ? 8.511 -11.945 -16.312 1.00 80.56 110 SER A N 1
ATOM 737 C CA . SER A 1 110 ? 8.162 -12.981 -17.291 1.00 80.56 110 SER A CA 1
ATOM 738 C C . SER A 1 110 ? 7.591 -12.424 -18.591 1.00 80.56 110 SER A C 1
ATOM 740 O O . SER A 1 110 ? 7.722 -13.083 -19.620 1.00 80.56 110 SER A O 1
ATOM 742 N N . ASP A 1 111 ? 7.010 -11.220 -18.573 1.00 80.88 111 ASP A N 1
ATOM 743 C CA . ASP A 1 111 ? 6.344 -10.659 -19.748 1.00 80.88 111 ASP A CA 1
ATOM 744 C C . ASP A 1 111 ? 6.687 -9.165 -19.985 1.00 80.88 111 ASP A C 1
ATOM 746 O O . ASP A 1 111 ? 6.237 -8.282 -19.240 1.00 80.88 111 ASP A O 1
ATOM 750 N N . PRO A 1 112 ? 7.447 -8.836 -21.051 1.00 77.81 112 PRO A N 1
ATOM 751 C CA . PRO A 1 112 ? 7.787 -7.455 -21.392 1.00 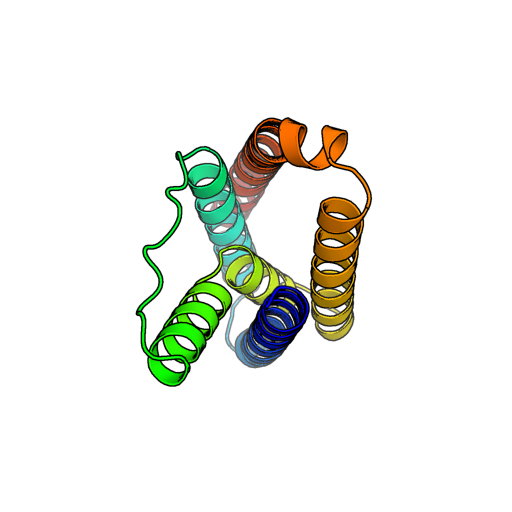77.81 112 PRO A CA 1
ATOM 752 C C . PRO A 1 112 ? 6.570 -6.625 -21.838 1.00 77.81 112 PRO A C 1
ATOM 754 O O . PRO A 1 112 ? 6.578 -5.399 -21.687 1.00 77.81 112 PRO A O 1
ATOM 757 N N . VAL A 1 113 ? 5.505 -7.259 -22.344 1.00 78.88 113 VAL A N 1
ATOM 758 C CA . VAL A 1 113 ? 4.247 -6.586 -22.706 1.00 78.88 113 VAL A CA 1
ATOM 759 C C . VAL A 1 113 ? 3.524 -6.120 -21.447 1.00 78.88 113 VAL A C 1
ATOM 761 O O . VAL A 1 113 ? 3.002 -5.002 -21.403 1.00 78.88 113 VAL A O 1
ATOM 764 N N . VAL A 1 114 ? 3.539 -6.934 -20.390 1.00 77.50 114 VAL A N 1
ATOM 765 C CA . VAL A 1 114 ? 2.984 -6.543 -19.087 1.00 77.50 114 VAL A CA 1
ATOM 766 C C . VAL A 1 114 ? 3.816 -5.427 -18.462 1.00 77.50 114 VAL A C 1
ATOM 768 O O . VAL A 1 114 ? 3.248 -4.465 -17.938 1.00 77.50 114 VAL A O 1
ATOM 771 N N . ALA A 1 115 ? 5.144 -5.479 -18.596 1.00 75.31 115 ALA A N 1
ATOM 772 C CA . ALA A 1 115 ? 6.015 -4.406 -18.123 1.00 75.31 115 ALA A CA 1
ATOM 773 C C . ALA A 1 115 ? 5.700 -3.049 -18.788 1.00 75.31 115 ALA A C 1
ATOM 775 O O . ALA A 1 115 ? 5.701 -2.015 -18.117 1.00 75.31 115 ALA A O 1
ATOM 776 N N . ALA A 1 116 ? 5.350 -3.038 -20.078 1.00 81.00 116 ALA A N 1
ATOM 777 C CA . ALA A 1 116 ? 4.929 -1.821 -20.777 1.00 81.00 116 ALA A CA 1
ATOM 778 C C . ALA A 1 116 ? 3.580 -1.264 -20.274 1.00 81.00 116 ALA A C 1
ATOM 780 O O . ALA A 1 116 ? 3.349 -0.056 -20.333 1.00 81.00 116 ALA A O 1
ATOM 781 N N . ARG A 1 117 ? 2.699 -2.122 -19.739 1.00 83.88 117 ARG A N 1
ATOM 782 C CA . ARG A 1 117 ? 1.385 -1.737 -19.189 1.00 83.88 117 ARG A CA 1
ATOM 783 C C . ARG A 1 117 ? 1.414 -1.370 -17.703 1.00 83.88 117 ARG A C 1
ATOM 785 O O . ARG A 1 117 ? 0.422 -0.842 -17.202 1.00 83.88 117 ARG A O 1
ATOM 792 N N . LEU A 1 118 ? 2.535 -1.569 -17.003 1.00 80.81 118 LEU A N 1
ATOM 793 C CA . LEU A 1 118 ? 2.707 -1.192 -15.590 1.00 80.81 118 LEU A CA 1
ATOM 794 C C . LEU A 1 118 ? 2.239 0.239 -15.259 1.00 80.81 118 LEU A C 1
ATOM 796 O O . LEU A 1 118 ? 1.573 0.404 -14.236 1.00 80.81 118 LEU A O 1
ATOM 800 N N . PRO A 1 119 ? 2.510 1.278 -16.081 1.00 82.81 119 PRO A N 1
ATOM 801 C CA . PRO A 1 119 ? 2.024 2.626 -15.796 1.00 82.81 119 PRO A CA 1
ATOM 802 C C . PRO A 1 119 ? 0.493 2.717 -15.807 1.00 82.81 119 PRO A C 1
ATOM 804 O O . PRO A 1 119 ? -0.077 3.377 -14.942 1.00 82.81 119 PRO A O 1
ATOM 807 N N . GLN A 1 120 ? -0.167 2.023 -16.741 1.00 86.81 120 GLN A N 1
ATOM 808 C CA . GLN A 1 120 ? -1.629 1.995 -16.854 1.00 86.81 120 GLN A CA 1
ATOM 809 C C . GLN A 1 120 ? -2.250 1.247 -15.675 1.00 86.81 120 GLN A C 1
ATOM 811 O O . GLN A 1 120 ? -3.161 1.760 -15.030 1.00 86.81 120 GLN A O 1
ATOM 816 N N . VAL A 1 121 ? -1.716 0.067 -15.342 1.00 85.38 121 VAL A N 1
ATOM 817 C CA . VAL A 1 121 ? -2.173 -0.724 -14.189 1.00 85.38 121 VAL A CA 1
ATOM 818 C C . VAL A 1 121 ? -2.010 0.074 -12.896 1.00 85.38 121 VAL A C 1
ATOM 820 O O . VAL A 1 121 ? -2.929 0.113 -12.080 1.00 85.38 121 VAL A O 1
ATOM 823 N N . ARG A 1 122 ? -0.882 0.778 -12.732 1.00 85.38 122 ARG A N 1
ATOM 824 C CA . ARG A 1 122 ? -0.637 1.653 -11.579 1.00 85.38 122 ARG A CA 1
ATOM 825 C C . ARG A 1 122 ? -1.640 2.800 -11.503 1.00 85.38 122 ARG A C 1
ATOM 827 O O . ARG A 1 122 ? -2.125 3.085 -10.414 1.00 85.38 122 ARG A O 1
ATOM 834 N N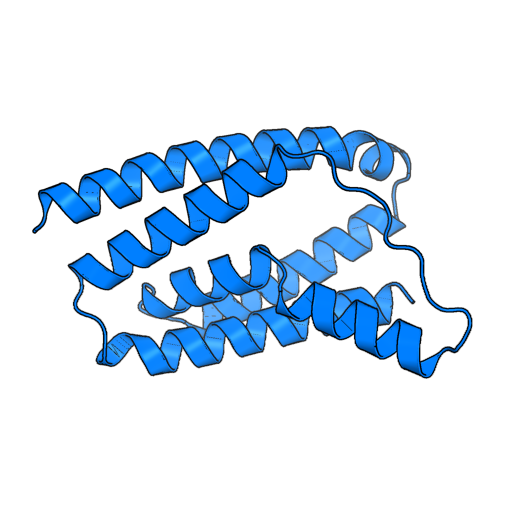 . GLN A 1 123 ? -1.948 3.454 -12.623 1.00 86.50 123 GLN A N 1
ATOM 835 C CA . GLN A 1 123 ? -2.930 4.541 -12.655 1.00 86.50 123 GLN A CA 1
ATOM 836 C C . GLN A 1 123 ? -4.331 4.041 -12.300 1.00 86.50 123 GLN A C 1
ATOM 838 O O . GLN A 1 123 ? -4.964 4.624 -11.428 1.00 86.50 123 GLN A O 1
ATOM 843 N N . ILE A 1 124 ? -4.774 2.932 -12.899 1.00 89.56 124 ILE A N 1
ATOM 844 C CA . ILE A 1 124 ? -6.083 2.325 -12.613 1.00 89.56 124 ILE A CA 1
ATOM 845 C C . ILE A 1 124 ? -6.178 1.931 -11.136 1.00 89.56 124 ILE A C 1
ATOM 847 O O . ILE A 1 124 ? -7.131 2.311 -10.456 1.00 89.56 124 ILE A O 1
ATOM 851 N N . ALA A 1 125 ? -5.169 1.224 -10.617 1.00 87.12 125 ALA A N 1
ATOM 852 C CA . ALA A 1 125 ? -5.104 0.876 -9.202 1.00 87.12 125 ALA A CA 1
ATOM 853 C C . ALA A 1 125 ? -5.118 2.136 -8.324 1.00 87.12 125 ALA A C 1
ATOM 855 O O . ALA A 1 125 ? -5.861 2.197 -7.350 1.00 87.12 125 ALA A O 1
ATOM 856 N N . GLY A 1 126 ? -4.362 3.168 -8.704 1.00 87.62 126 GLY A N 1
ATOM 857 C CA . GLY A 1 126 ? -4.324 4.454 -8.016 1.00 87.62 126 GLY A CA 1
ATOM 858 C C . GLY A 1 126 ? -5.690 5.131 -7.927 1.00 87.62 126 GLY A C 1
ATOM 859 O O . GLY A 1 126 ? -6.081 5.566 -6.846 1.00 87.62 126 GLY A O 1
ATOM 860 N N . THR A 1 127 ? -6.445 5.166 -9.026 1.00 90.44 127 THR A N 1
ATOM 861 C CA . THR A 1 127 ? -7.803 5.726 -9.065 1.00 90.44 127 THR A CA 1
ATOM 862 C C . THR A 1 127 ? -8.761 4.945 -8.170 1.00 90.44 127 THR A C 1
ATOM 864 O O . THR A 1 127 ? -9.525 5.552 -7.419 1.00 90.44 127 THR A O 1
ATOM 867 N N . ILE A 1 128 ? -8.698 3.610 -8.203 1.00 91.88 128 ILE A N 1
ATOM 868 C CA . ILE A 1 128 ? -9.532 2.746 -7.353 1.00 91.88 128 ILE A CA 1
ATOM 869 C C . ILE A 1 128 ? -9.211 2.984 -5.875 1.00 91.88 128 ILE A C 1
ATOM 871 O O . ILE A 1 128 ? -10.124 3.198 -5.078 1.00 91.88 128 ILE A O 1
ATOM 875 N N . LEU A 1 129 ? -7.923 2.994 -5.512 1.00 89.25 129 LEU A N 1
ATOM 876 C CA . LEU A 1 129 ? -7.481 3.247 -4.140 1.00 89.25 129 LEU A CA 1
ATOM 877 C C . LEU A 1 129 ? -7.905 4.636 -3.661 1.00 89.25 129 LEU A C 1
ATOM 879 O O . LEU A 1 129 ? -8.391 4.768 -2.543 1.00 89.25 129 LEU A O 1
ATOM 883 N N . LEU A 1 130 ? -7.766 5.659 -4.504 1.00 91.00 130 LEU A N 1
ATOM 884 C CA . LEU A 1 130 ? -8.161 7.022 -4.165 1.00 91.00 130 LEU A CA 1
ATOM 885 C C . LEU A 1 130 ? -9.674 7.120 -3.929 1.00 91.00 130 LEU A C 1
ATOM 887 O O . LEU A 1 130 ? -10.095 7.682 -2.919 1.00 91.00 130 LEU A O 1
ATOM 891 N N . GLY A 1 131 ? -10.487 6.521 -4.805 1.00 92.00 131 GLY A N 1
ATOM 892 C CA . GLY A 1 131 ? -11.941 6.475 -4.640 1.00 92.00 131 GLY A CA 1
ATOM 893 C C . GLY A 1 131 ? -12.359 5.741 -3.363 1.00 92.00 131 GLY A C 1
ATOM 894 O O . GLY A 1 131 ? -13.121 6.282 -2.561 1.00 92.00 131 GLY A O 1
ATOM 895 N N . ALA A 1 132 ? -11.807 4.547 -3.130 1.00 90.38 132 ALA A N 1
ATOM 896 C CA . ALA A 1 132 ? -12.068 3.775 -1.916 1.00 90.38 132 ALA A CA 1
ATOM 897 C C . ALA A 1 132 ? -11.637 4.535 -0.651 1.00 90.38 132 ALA A C 1
ATOM 899 O O . ALA A 1 132 ? -12.382 4.582 0.326 1.00 90.38 132 ALA A O 1
ATOM 900 N N . GLY A 1 133 ? -10.469 5.181 -0.681 1.00 89.62 133 GLY A N 1
ATOM 901 C CA . GLY A 1 133 ? -9.945 5.963 0.432 1.00 89.62 133 GLY A CA 1
ATOM 902 C C . GLY A 1 133 ? -10.827 7.149 0.805 1.00 89.62 133 GLY A C 1
ATOM 903 O O . GLY A 1 133 ? -11.089 7.351 1.988 1.00 89.62 133 GLY A O 1
ATOM 904 N N . ILE A 1 134 ? -11.343 7.887 -0.184 1.00 90.88 134 ILE A N 1
ATOM 905 C CA . ILE A 1 134 ? -12.283 8.995 0.053 1.00 90.88 134 ILE A CA 1
ATOM 906 C C . ILE A 1 134 ? -13.562 8.477 0.713 1.00 90.88 134 ILE A C 1
ATOM 908 O O . ILE A 1 134 ? -14.003 9.041 1.712 1.00 90.88 134 ILE A O 1
ATOM 912 N N . VAL A 1 135 ? -14.141 7.390 0.193 1.00 91.62 135 VAL A N 1
ATOM 913 C CA . VAL A 1 135 ? -15.369 6.802 0.753 1.00 91.62 135 VAL A CA 1
ATOM 914 C C . VAL A 1 135 ? -15.152 6.353 2.200 1.00 91.62 135 VAL A C 1
ATOM 916 O O . VAL A 1 135 ? -15.959 6.681 3.068 1.00 91.62 135 VAL A O 1
ATOM 919 N N . VAL A 1 136 ? -14.045 5.660 2.478 1.00 89.75 136 VAL A N 1
ATOM 920 C CA . VAL A 1 136 ? -13.704 5.187 3.828 1.00 89.75 136 VAL A CA 1
ATOM 921 C C . VAL A 1 136 ? -13.435 6.357 4.780 1.00 89.75 136 VAL A C 1
ATOM 923 O O . VAL A 1 136 ? -13.954 6.358 5.894 1.00 89.75 136 VAL A O 1
ATOM 926 N N . ALA A 1 137 ? -12.684 7.376 4.352 1.00 87.62 137 ALA A N 1
ATOM 927 C CA . ALA A 1 137 ? -12.378 8.545 5.177 1.00 87.62 137 ALA A CA 1
ATOM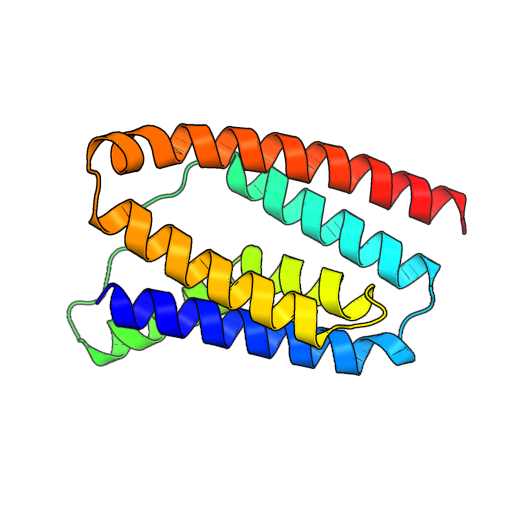 928 C C . ALA A 1 137 ? -13.639 9.357 5.515 1.00 87.62 137 ALA A C 1
ATOM 930 O O . ALA A 1 137 ? -13.847 9.716 6.672 1.00 87.62 137 ALA A O 1
ATOM 931 N N . LEU A 1 138 ? -14.512 9.607 4.533 1.00 88.56 138 LEU A N 1
ATOM 932 C CA . LEU A 1 138 ? -15.778 10.315 4.754 1.00 88.56 138 LEU A CA 1
ATOM 933 C C . LEU A 1 138 ? -16.738 9.511 5.638 1.00 88.56 138 LEU A C 1
ATOM 935 O O . LEU A 1 138 ? -17.419 10.089 6.485 1.00 88.56 138 LEU A O 1
ATOM 939 N N . GLY A 1 139 ? -16.778 8.187 5.465 1.00 86.56 139 GLY A N 1
ATOM 940 C CA . GLY A 1 139 ? -17.537 7.291 6.335 1.00 86.56 139 GLY A CA 1
ATOM 941 C C . GLY A 1 139 ? -17.045 7.350 7.781 1.00 86.56 139 GLY A C 1
ATOM 942 O O . GLY A 1 139 ? -17.856 7.482 8.691 1.00 86.56 139 GLY A O 1
ATOM 943 N N . ALA A 1 140 ? -15.725 7.336 7.986 1.00 83.88 140 ALA A N 1
ATOM 944 C CA . ALA A 1 140 ? -15.115 7.447 9.309 1.00 83.88 140 ALA A CA 1
ATOM 945 C C . ALA A 1 140 ? -15.435 8.786 9.992 1.00 83.88 140 ALA A C 1
ATOM 947 O O . ALA A 1 140 ? -15.767 8.792 11.170 1.00 83.88 140 ALA A O 1
ATOM 948 N N . VAL A 1 141 ? -15.394 9.905 9.257 1.00 80.19 141 VAL A N 1
ATOM 949 C CA . VAL A 1 141 ? -15.726 11.238 9.799 1.00 80.19 141 VAL A CA 1
ATOM 950 C C . VAL A 1 141 ? -17.208 11.359 10.159 1.00 80.19 141 VAL A C 1
ATOM 952 O O . VAL A 1 141 ? -17.536 12.022 11.131 1.00 80.19 141 VAL A O 1
ATOM 955 N N . ARG A 1 142 ? -18.111 10.702 9.419 1.00 73.19 142 ARG A N 1
ATOM 956 C CA . ARG A 1 142 ? -19.550 10.669 9.747 1.00 73.19 142 ARG A CA 1
ATOM 957 C C . ARG A 1 142 ? -19.898 9.815 10.972 1.00 73.19 142 ARG A C 1
ATOM 959 O O . ARG A 1 142 ? -21.023 9.905 11.451 1.00 73.19 142 ARG A O 1
ATOM 966 N N . LEU A 1 143 ? -18.982 8.953 11.413 1.00 57.66 143 LEU A N 1
ATOM 967 C CA . LEU A 1 143 ? -19.134 8.077 12.580 1.00 57.66 143 LEU A CA 1
ATOM 968 C C . LEU A 1 143 ? -18.589 8.703 13.879 1.00 57.66 143 LEU A C 1
ATOM 970 O O . LEU A 1 143 ? -18.723 8.081 14.932 1.00 57.66 143 LEU A O 1
ATOM 974 N N . ILE A 1 144 ? -17.963 9.884 13.796 1.00 54.34 144 ILE A N 1
ATOM 975 C CA . ILE A 1 144 ? -17.466 10.695 14.923 1.00 54.34 144 ILE A CA 1
ATOM 976 C C . ILE A 1 144 ? -18.500 11.779 15.227 1.00 54.34 144 ILE A C 1
ATOM 978 O O . ILE A 1 144 ? -18.751 12.012 16.429 1.00 54.34 144 ILE A O 1
#

Secondary structure (DSSP, 8-state):
-HHHHHHHHHHHHHHHHHHHHHHGGGS-HHHHHHHHHHHHHHHHHHHHS--PPP---SSHHHHHHHHHHHHHT-HHHHHHHHHHHH-S-HHHHHHHHHHHHHHHHHHHHH-HHHHHHHHHHHHHHHHHHHHHHHHHHHHHHHT-

Foldseek 3Di:
DLVLLLVLLLVLLVVLLVLLLVCLVVDDLLRLLQQLLVLLQVQLVVLQDDDDDDDADPDVVSNSVVSSVCSNPHSLSSNLNSCSSNDPCSVVSSVVSSVVSVVVSVVCVPDVVVVVCVSVVSNVSSVVSNVVSVVSNVVSVVVD

Sequence (144 aa):
MLLLLAALHASAAMLGTLAGALMRPLLADGARALLLGIALVAAGGGALLPQGRPALPRHPLSAALLLAGLALTDRAAFITFALAASSATPWLTGIGAAAGSIAASAVALSDPVVAARLPQVRQIAGTILLGAGIVVALGAVRLI

Radius of gyration: 16.05 Å; chains: 1; bounding box: 48×24×44 Å

pLDDT: mean 84.56, std 6.11, range [54.34, 92.06]